Protein AF-A0A3D4B0T0-F1 (afdb_monomer_lite)

Secondary structure (DSSP, 8-state):
-------------------TTSTT--SSPPEEEEETTTSHHHHHHHHHHHHH-TT-EEEEEE-TT---TTTTTTTT-TTEEEEE--TT-HHHHHHHHHHH--SEEEE--S---HHHHHH-HHHHHIIIIIHHHHHHHHHHHH-TTPEEEE---GGGG---

Foldseek 3Di:
DDDDDDDPPDPDDPPDPDPVVVPPDPPDAAEEEQEPCQDPVNVVVQVCCVPPPVRYAYEYEDAPPRDNVSCPVPPPPPSYHYAYDALLDLVSLLVSCQVRVHQEYEYPDADPDPVVCVVCVVVRCCRVPVSVVSNVVSCCVRRVNYHYDYDDDPCVVPDD

Sequence (160 aa):
MPGSWSMSFSKRNRAACKTSSREQRNNAMPYVLVTGGTGMVGSTMVDYILTEHTDYDVVAMRRVDSNLKNITHVLDHPRVHWEMGDLLDLESLKRILTTYKPVRCFHTAGMSHVPTAWRFPQDCMQVNVIGQINLFEAIREICPECCIQTCGSSEEYGLV

Structure (mmCIF, N/CA/C/O backbone):
data_AF-A0A3D4B0T0-F1
#
_entry.id   AF-A0A3D4B0T0-F1
#
loop_
_atom_site.group_PDB
_atom_site.id
_atom_site.type_symbol
_atom_site.label_atom_id
_atom_site.label_alt_id
_atom_site.label_comp_id
_atom_site.label_asym_id
_atom_site.label_entity_id
_atom_site.label_seq_id
_atom_site.pdbx_PDB_ins_code
_atom_site.Cartn_x
_atom_site.Cartn_y
_atom_site.Cartn_z
_atom_site.occupancy
_atom_site.B_iso_or_equiv
_atom_site.auth_seq_id
_atom_site.auth_comp_id
_atom_site.auth_asym_id
_atom_site.auth_atom_id
_atom_site.pdbx_PDB_model_num
ATOM 1 N N . MET A 1 1 ? -32.025 30.606 -42.470 1.00 42.28 1 MET A N 1
ATOM 2 C CA . MET A 1 1 ? -32.663 30.497 -41.140 1.00 42.28 1 MET A CA 1
ATOM 3 C C . MET A 1 1 ? -32.039 29.308 -40.423 1.00 42.28 1 MET A C 1
ATOM 5 O O . MET A 1 1 ? -32.110 28.224 -40.989 1.00 42.28 1 MET A O 1
ATOM 9 N N . PRO A 1 2 ? -31.345 29.480 -39.284 1.00 38.34 2 PRO A N 1
ATOM 10 C CA . PRO A 1 2 ? -30.681 28.372 -38.605 1.00 38.34 2 PRO A CA 1
ATOM 11 C C . PRO A 1 2 ? -31.698 27.582 -37.775 1.00 38.34 2 PRO A C 1
ATOM 13 O O . PRO A 1 2 ? -32.451 28.164 -36.997 1.00 38.34 2 PRO A O 1
ATOM 16 N N . GLY A 1 3 ? -31.726 26.264 -37.969 1.00 36.69 3 GLY A N 1
ATOM 17 C CA . GLY A 1 3 ? -32.579 25.340 -37.227 1.00 36.69 3 GLY A CA 1
ATOM 18 C C . GLY A 1 3 ? -32.089 25.133 -35.793 1.00 36.69 3 GLY A C 1
ATOM 19 O O . GLY A 1 3 ? -30.909 24.870 -35.558 1.00 36.69 3 GLY A O 1
ATOM 20 N N . SER A 1 4 ? -33.007 25.250 -34.836 1.00 37.09 4 SER A N 1
ATOM 21 C CA . SER A 1 4 ? -32.779 24.974 -33.422 1.00 37.09 4 SER A CA 1
ATOM 22 C C . SER A 1 4 ? -32.872 23.470 -33.142 1.00 37.09 4 SER A C 1
ATOM 24 O O . SER A 1 4 ? -33.945 22.874 -33.138 1.00 37.09 4 SER A O 1
ATOM 26 N N . TRP A 1 5 ? -31.731 22.843 -32.866 1.00 34.16 5 TRP A N 1
ATOM 27 C CA . TRP A 1 5 ? -31.686 21.516 -32.254 1.00 34.16 5 TRP A CA 1
ATOM 28 C C . TRP A 1 5 ? -31.830 21.682 -30.739 1.00 34.16 5 TRP A C 1
ATOM 30 O O . TRP A 1 5 ? -30.899 22.122 -30.068 1.00 34.16 5 TRP A O 1
ATOM 40 N N . SER A 1 6 ? -33.000 21.358 -30.188 1.00 39.19 6 SER A N 1
ATOM 41 C CA . SER A 1 6 ? -33.175 21.258 -28.736 1.00 39.19 6 SER A CA 1
ATOM 42 C C . SER A 1 6 ? -32.809 19.842 -28.283 1.00 39.19 6 SER A C 1
ATOM 44 O O . SER A 1 6 ? -33.570 18.895 -28.453 1.00 39.19 6 SER A O 1
ATOM 46 N N . MET A 1 7 ? -31.608 19.670 -27.726 1.00 37.12 7 MET A N 1
ATOM 47 C CA . MET A 1 7 ? -31.275 18.457 -26.976 1.00 37.12 7 MET A CA 1
ATOM 48 C C . MET A 1 7 ? -31.878 18.577 -25.578 1.00 37.12 7 MET A C 1
ATOM 50 O O . MET A 1 7 ? -31.354 19.284 -24.717 1.00 37.12 7 MET A O 1
ATOM 54 N N . SER A 1 8 ? -32.977 17.867 -25.330 1.00 36.84 8 SER A N 1
ATOM 55 C CA . SER A 1 8 ? -33.433 17.618 -23.967 1.00 36.84 8 SER A CA 1
ATOM 56 C C . SER A 1 8 ? -32.452 16.657 -23.291 1.00 36.84 8 SER A C 1
ATOM 58 O O . SER A 1 8 ? -32.514 15.443 -23.491 1.00 36.84 8 SER A O 1
ATOM 60 N N . PHE A 1 9 ? -31.541 17.180 -22.473 1.00 35.19 9 PHE A N 1
ATOM 61 C CA . PHE A 1 9 ? -30.830 16.349 -21.509 1.00 35.19 9 PHE A CA 1
ATOM 62 C C . PHE A 1 9 ? -31.843 15.835 -20.483 1.00 35.19 9 PHE A C 1
ATOM 64 O O . PHE A 1 9 ? -32.299 16.578 -19.611 1.00 35.19 9 PHE A O 1
ATOM 71 N N . SER A 1 10 ? -32.206 14.554 -20.581 1.00 40.47 10 SER A N 1
ATOM 72 C CA . SER A 1 10 ? -32.920 13.873 -19.505 1.00 40.47 10 SER A CA 1
ATOM 73 C C . SER A 1 10 ? -32.065 13.984 -18.245 1.00 40.47 10 SER A C 1
ATOM 75 O O . SER A 1 10 ? -30.951 13.449 -18.195 1.00 40.47 10 SER A O 1
ATOM 77 N N . LYS A 1 11 ? -32.568 14.690 -17.230 1.00 39.53 11 LYS A N 1
ATOM 78 C CA . LYS A 1 11 ? -31.960 14.726 -15.902 1.00 39.53 11 LYS A CA 1
ATOM 79 C C . LYS A 1 11 ? -31.907 13.285 -15.399 1.00 39.53 11 LYS A C 1
ATOM 81 O O . LYS A 1 11 ? -32.923 12.747 -14.969 1.00 39.53 11 LYS A O 1
ATOM 86 N N . ARG A 1 12 ? -30.739 12.636 -15.489 1.00 43.22 12 ARG A N 1
ATOM 87 C CA . ARG A 1 12 ? -30.528 11.365 -14.796 1.00 43.22 12 ARG A CA 1
ATOM 88 C C . ARG A 1 12 ? -30.758 11.637 -13.320 1.00 43.22 12 ARG A C 1
ATOM 90 O O . ARG A 1 12 ? -30.148 12.528 -12.730 1.00 43.22 12 ARG A O 1
ATOM 97 N N . ASN A 1 13 ? -31.707 10.890 -12.787 1.00 36.34 13 ASN A N 1
ATOM 98 C CA . ASN A 1 13 ? -32.159 10.917 -11.416 1.00 36.34 13 ASN A CA 1
ATOM 99 C C . ASN A 1 13 ? -30.940 10.769 -10.485 1.00 36.34 13 ASN A C 1
ATOM 101 O O . ASN A 1 13 ? -30.412 9.671 -10.331 1.00 36.34 13 ASN A O 1
ATOM 105 N N . ARG A 1 14 ? -30.480 11.857 -9.848 1.00 42.88 14 ARG A N 1
ATOM 106 C CA . ARG A 1 14 ? -29.624 11.785 -8.647 1.00 42.88 14 ARG A CA 1
ATOM 107 C C . ARG A 1 14 ? -30.507 11.408 -7.457 1.00 42.88 14 ARG A C 1
ATOM 109 O O . ARG A 1 14 ? -30.639 12.159 -6.496 1.00 42.88 14 ARG A O 1
ATOM 116 N N . ALA A 1 15 ? -31.183 10.272 -7.566 1.00 36.66 15 ALA A N 1
ATOM 117 C CA . ALA A 1 15 ? -32.017 9.744 -6.508 1.00 36.66 15 ALA A CA 1
ATOM 118 C C . ALA A 1 15 ? -31.149 8.852 -5.617 1.00 36.66 15 ALA A C 1
ATOM 120 O O . ALA A 1 15 ? -30.843 7.717 -5.962 1.00 36.66 15 ALA A O 1
ATOM 121 N N . ALA A 1 16 ? -30.768 9.425 -4.476 1.00 38.56 16 ALA A N 1
ATOM 122 C CA . ALA A 1 16 ? -30.479 8.737 -3.226 1.00 38.56 16 ALA A CA 1
ATOM 123 C C . ALA A 1 16 ? -29.431 7.608 -3.282 1.00 38.56 16 ALA A C 1
ATOM 125 O O . ALA A 1 16 ? -29.766 6.424 -3.285 1.00 38.56 16 ALA A O 1
ATOM 126 N N . CYS A 1 17 ? -28.156 7.981 -3.122 1.00 35.91 17 CYS A N 1
ATOM 127 C CA . CYS A 1 17 ? -27.273 7.164 -2.289 1.00 35.91 17 CYS A CA 1
ATOM 128 C C . CYS A 1 17 ? -27.881 7.203 -0.880 1.00 35.91 17 CYS A C 1
ATOM 130 O O . CYS A 1 17 ? -27.721 8.182 -0.148 1.00 35.91 17 CYS A O 1
ATOM 132 N N . LYS A 1 18 ? -28.743 6.225 -0.586 1.00 35.19 18 LYS A N 1
ATOM 133 C CA . LYS A 1 18 ? -29.477 6.146 0.672 1.00 35.19 18 LYS A CA 1
ATOM 134 C C . LYS A 1 18 ? -28.454 6.058 1.796 1.00 35.19 18 LYS A C 1
ATOM 136 O O . LYS A 1 18 ? -27.718 5.087 1.913 1.00 35.19 18 LYS A O 1
ATOM 141 N N . THR A 1 19 ? -28.468 7.067 2.651 1.00 38.41 19 THR A N 1
ATOM 142 C CA . THR A 1 19 ? -27.753 7.183 3.925 1.00 38.41 19 THR A CA 1
ATOM 143 C C . THR A 1 19 ? -28.153 6.119 4.962 1.00 38.41 19 THR A C 1
ATOM 145 O O . THR A 1 19 ? -27.781 6.228 6.125 1.00 38.41 19 THR A O 1
ATOM 148 N N . SER A 1 20 ? -28.867 5.061 4.564 1.00 37.62 20 SER A N 1
ATOM 149 C CA . SER A 1 20 ? -29.451 4.046 5.445 1.00 37.62 20 SER A CA 1
ATOM 150 C C . SER A 1 20 ? -28.461 2.994 5.960 1.00 37.62 20 SER A C 1
ATOM 152 O O . SER A 1 20 ? -28.864 2.109 6.701 1.00 37.62 20 SER A O 1
ATOM 154 N N . SER A 1 21 ? -27.179 3.060 5.587 1.00 42.97 21 SER A N 1
ATOM 155 C CA . SER A 1 21 ? -26.124 2.181 6.122 1.00 42.97 21 SER A CA 1
ATOM 156 C C . SER A 1 21 ? -25.286 2.831 7.230 1.00 42.97 21 SER A C 1
ATOM 158 O O . SER A 1 21 ? -24.407 2.184 7.800 1.00 42.97 21 SER A O 1
ATOM 160 N N . ARG A 1 22 ? -25.535 4.111 7.548 1.00 46.16 22 ARG A N 1
ATOM 161 C CA . ARG A 1 22 ? -24.722 4.876 8.508 1.00 46.16 22 ARG A CA 1
ATOM 162 C C . ARG A 1 22 ? -25.111 4.641 9.973 1.00 46.16 22 ARG A C 1
ATOM 164 O O . ARG A 1 22 ? -24.278 4.849 10.843 1.00 46.16 22 ARG A O 1
ATOM 171 N N . GLU A 1 23 ? -26.328 4.169 10.244 1.00 42.91 23 GLU A N 1
ATOM 172 C CA . GLU A 1 23 ? -26.902 4.087 11.602 1.00 42.91 23 GLU A CA 1
ATOM 173 C C . GLU A 1 23 ? -26.647 2.765 12.349 1.00 42.91 23 GLU A C 1
ATOM 175 O O . GLU A 1 23 ? -27.052 2.628 13.497 1.00 42.91 23 GLU A O 1
ATOM 180 N N . GLN A 1 24 ? -25.952 1.793 11.747 1.00 45.84 24 GLN A N 1
ATOM 181 C CA . GLN A 1 24 ? -25.686 0.484 12.376 1.00 45.84 24 GLN A CA 1
ATOM 182 C C . GLN A 1 24 ? -24.220 0.047 12.289 1.00 45.84 24 GLN A C 1
ATOM 184 O O . GLN A 1 24 ? -23.907 -1.144 12.311 1.00 45.84 24 GLN A O 1
ATOM 189 N N . ARG A 1 25 ? -23.285 0.994 12.183 1.00 53.53 25 ARG A N 1
ATOM 190 C CA . ARG A 1 25 ? -21.871 0.662 12.369 1.00 53.53 25 ARG A CA 1
ATOM 191 C C . ARG A 1 25 ? -21.593 0.609 13.866 1.00 53.53 25 ARG A C 1
ATOM 193 O O . ARG A 1 25 ? -21.773 1.600 14.564 1.00 53.53 25 ARG A O 1
ATOM 200 N N . ASN A 1 26 ? -21.190 -0.574 14.337 1.00 52.59 26 ASN A N 1
ATOM 201 C CA . ASN A 1 26 ? -20.577 -0.778 15.647 1.00 52.59 26 ASN A CA 1
ATOM 202 C C . ASN A 1 26 ? -19.594 0.359 15.961 1.00 52.59 26 ASN A C 1
ATOM 204 O O . ASN A 1 26 ? -18.983 0.906 15.049 1.00 52.59 26 ASN A O 1
ATOM 208 N N . ASN A 1 27 ? -19.423 0.644 17.251 1.00 55.97 27 ASN A N 1
ATOM 209 C CA . ASN A 1 27 ? -18.640 1.722 17.876 1.00 55.97 27 ASN A CA 1
ATOM 210 C C . ASN A 1 27 ? -17.131 1.799 17.499 1.00 55.97 27 ASN A C 1
ATOM 212 O O . ASN A 1 27 ? -16.354 2.415 18.222 1.00 55.97 27 ASN A O 1
ATOM 216 N N . ALA A 1 28 ? -16.695 1.134 16.426 1.00 69.25 28 ALA A N 1
ATOM 217 C CA . ALA A 1 28 ? -15.334 1.113 15.913 1.00 69.25 28 ALA A CA 1
ATOM 218 C C . ALA A 1 28 ? -15.181 2.066 14.718 1.00 69.25 28 ALA A C 1
ATOM 220 O O . ALA A 1 28 ? -16.031 2.121 13.822 1.00 69.25 28 ALA A O 1
ATOM 221 N N . MET A 1 29 ? -14.067 2.792 14.706 1.00 82.06 29 MET A N 1
ATOM 222 C CA . MET A 1 29 ? -13.727 3.745 13.654 1.00 82.06 29 MET A CA 1
ATOM 223 C C . MET A 1 29 ? -13.575 3.026 12.299 1.00 82.06 29 MET A C 1
ATOM 225 O O . MET A 1 29 ? -12.975 1.952 12.237 1.00 82.06 29 MET A O 1
ATOM 229 N N . PRO A 1 30 ? -14.141 3.551 11.196 1.00 94.94 30 PRO A N 1
ATOM 230 C CA . PRO A 1 30 ? -13.938 2.989 9.862 1.00 94.94 30 PRO A CA 1
ATOM 231 C C . PRO A 1 30 ? -12.468 3.040 9.433 1.00 94.94 30 PRO A C 1
ATOM 233 O O . PRO A 1 30 ? -11.786 4.035 9.648 1.00 94.94 30 PRO A O 1
ATOM 236 N N . TYR A 1 31 ? -12.021 2.011 8.714 1.00 98.19 31 TYR A N 1
ATOM 237 C CA . TYR A 1 31 ? -10.671 1.966 8.157 1.00 98.19 31 TYR A CA 1
ATOM 238 C C . TYR A 1 31 ? -10.591 2.508 6.726 1.00 98.19 31 TYR A C 1
ATOM 240 O O . TYR A 1 31 ? -11.475 2.262 5.892 1.00 98.19 31 TYR A O 1
ATOM 248 N N . VAL A 1 32 ? -9.480 3.178 6.428 1.00 98.44 32 VAL A N 1
ATOM 249 C CA . VAL A 1 32 ? -9.038 3.545 5.079 1.00 98.44 32 VAL A CA 1
ATOM 250 C C . VAL A 1 32 ? -7.743 2.808 4.767 1.00 98.44 32 VAL A C 1
ATOM 252 O O . VAL A 1 32 ? -6.772 2.907 5.512 1.00 98.44 32 VAL A O 1
ATOM 255 N N . LEU A 1 33 ? -7.717 2.084 3.650 1.00 98.75 33 LEU A N 1
ATOM 256 C CA . LEU A 1 33 ? -6.519 1.412 3.159 1.00 98.75 33 LEU A CA 1
ATOM 257 C C . LEU A 1 33 ? -5.707 2.359 2.274 1.00 98.75 33 LEU A C 1
ATOM 259 O O . LEU A 1 33 ? -6.223 2.871 1.284 1.00 98.75 33 LEU A O 1
ATOM 263 N N . VAL A 1 34 ? -4.424 2.531 2.576 1.00 98.62 34 VAL A N 1
ATOM 264 C CA . VAL A 1 34 ? -3.453 3.209 1.712 1.00 98.62 34 VAL A CA 1
ATOM 265 C C . VAL A 1 34 ? -2.425 2.179 1.261 1.00 98.62 34 VAL A C 1
ATOM 267 O O . VAL A 1 34 ? -1.603 1.712 2.051 1.00 98.62 34 VAL A O 1
ATOM 270 N N . THR A 1 35 ? -2.457 1.801 -0.017 1.00 98.25 35 THR A N 1
ATOM 271 C CA . THR A 1 35 ? -1.388 0.954 -0.575 1.00 98.25 35 THR A CA 1
ATOM 272 C C . THR A 1 35 ? -0.174 1.806 -0.917 1.00 98.25 35 THR A C 1
ATOM 274 O O . THR A 1 35 ? -0.337 2.932 -1.386 1.00 98.25 35 THR A O 1
ATOM 277 N N . GLY A 1 36 ? 1.035 1.279 -0.702 1.00 96.44 36 GLY A N 1
ATOM 278 C CA . GLY A 1 36 ? 2.272 2.023 -0.956 1.00 96.44 36 GLY A CA 1
ATOM 279 C C . GLY A 1 36 ? 2.529 3.110 0.090 1.00 96.44 36 GLY A C 1
ATOM 280 O O . GLY A 1 36 ? 3.098 4.148 -0.239 1.00 96.44 36 GLY A O 1
ATOM 281 N N . GLY A 1 37 ? 2.119 2.882 1.343 1.00 97.12 37 GLY A N 1
ATOM 282 C CA . GLY A 1 37 ? 2.079 3.897 2.405 1.00 97.12 37 GLY A CA 1
ATOM 283 C C . GLY A 1 37 ? 3.431 4.507 2.794 1.00 97.12 37 GLY A C 1
ATOM 284 O O . GLY A 1 37 ? 3.468 5.556 3.419 1.00 97.12 37 GLY A O 1
ATOM 285 N N . THR A 1 38 ? 4.550 3.889 2.411 1.00 97.06 38 THR A N 1
ATOM 286 C CA . THR A 1 38 ? 5.910 4.426 2.612 1.00 97.06 38 THR A CA 1
ATOM 287 C C . THR A 1 38 ? 6.400 5.298 1.450 1.00 97.06 38 THR A C 1
ATOM 289 O O . THR A 1 38 ? 7.406 6.002 1.573 1.00 97.06 38 THR A O 1
ATOM 292 N N . GLY A 1 39 ? 5.748 5.216 0.286 1.00 95.44 39 GLY A N 1
ATOM 293 C CA . GLY A 1 39 ? 6.071 6.027 -0.887 1.00 95.44 39 GLY A CA 1
ATOM 294 C C . GLY A 1 39 ? 5.691 7.492 -0.679 1.00 95.44 39 GLY A C 1
ATOM 295 O O . GLY A 1 39 ? 4.943 7.803 0.234 1.00 95.44 39 GLY A O 1
ATOM 296 N N . MET A 1 40 ? 6.180 8.389 -1.539 1.00 94.94 40 MET A N 1
ATOM 297 C CA . MET A 1 40 ? 5.941 9.836 -1.410 1.00 94.94 40 MET A CA 1
ATOM 298 C C . MET A 1 40 ? 4.444 10.182 -1.337 1.00 94.94 40 MET A C 1
ATOM 300 O O . MET A 1 40 ? 4.011 10.843 -0.405 1.00 94.94 40 MET A O 1
ATOM 304 N N . VAL A 1 41 ? 3.646 9.704 -2.298 1.00 96.19 41 VAL A N 1
ATOM 305 C CA . VAL A 1 41 ? 2.199 9.981 -2.340 1.00 96.19 41 VAL A CA 1
ATOM 306 C C . VAL A 1 41 ? 1.468 9.257 -1.209 1.00 96.19 41 VAL A C 1
ATOM 308 O O . VAL A 1 41 ? 0.611 9.844 -0.556 1.00 96.19 41 VAL A O 1
ATOM 311 N N . GLY A 1 42 ? 1.826 7.996 -0.954 1.00 97.50 42 GLY A N 1
ATOM 312 C CA . GLY A 1 42 ? 1.211 7.188 0.095 1.00 97.50 42 GLY A CA 1
ATOM 313 C C . GLY A 1 42 ? 1.403 7.783 1.488 1.00 97.50 42 GLY A C 1
ATOM 314 O O . GLY A 1 42 ? 0.424 7.932 2.210 1.00 97.50 42 GLY A O 1
ATOM 315 N N . SER A 1 43 ? 2.621 8.191 1.851 1.00 97.69 43 SER A N 1
ATOM 316 C CA . SER A 1 43 ? 2.900 8.783 3.165 1.00 97.69 43 SER A CA 1
ATOM 317 C C . SER A 1 43 ? 2.197 10.126 3.344 1.00 97.69 43 SER A C 1
ATOM 319 O O . SER A 1 43 ? 1.600 10.367 4.386 1.00 97.69 43 SER A O 1
ATOM 321 N N . THR A 1 44 ? 2.176 10.968 2.306 1.00 97.81 44 THR A N 1
ATOM 322 C CA . THR A 1 44 ? 1.426 12.231 2.347 1.00 97.81 44 THR A CA 1
ATOM 323 C C . THR A 1 44 ? -0.078 11.996 2.483 1.00 97.81 44 THR A C 1
ATOM 325 O O . THR A 1 44 ? -0.749 12.746 3.185 1.00 97.81 44 THR A O 1
ATOM 328 N N . MET A 1 45 ? -0.623 10.947 1.858 1.00 98.00 45 MET A N 1
ATOM 329 C CA . MET A 1 45 ? -2.025 10.568 2.046 1.0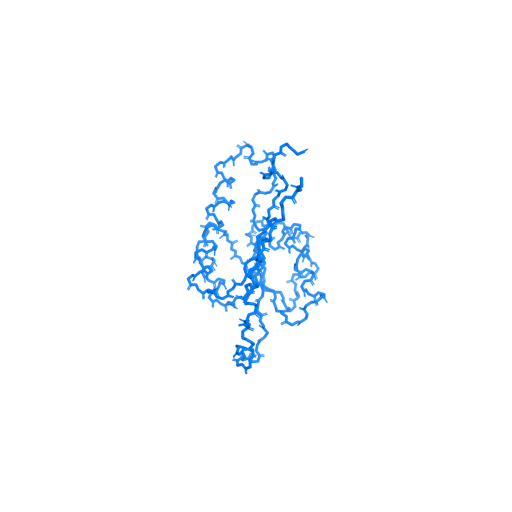0 98.00 45 MET A CA 1
ATOM 330 C C . MET A 1 45 ? -2.299 10.105 3.484 1.00 98.00 45 MET A C 1
ATOM 332 O O . MET A 1 45 ? -3.331 10.465 4.044 1.00 98.00 45 MET A O 1
ATOM 336 N N . VAL A 1 46 ? -1.382 9.344 4.096 1.00 98.25 46 VAL A N 1
ATOM 337 C CA . VAL A 1 46 ? -1.479 8.976 5.519 1.00 98.25 46 VAL A CA 1
ATOM 338 C C . VAL A 1 46 ? -1.539 10.240 6.379 1.00 98.25 46 VAL A C 1
ATOM 340 O O . VAL A 1 46 ? -2.482 10.386 7.153 1.00 98.25 46 VAL A O 1
ATOM 343 N N . ASP A 1 47 ? -0.603 11.174 6.194 1.00 97.94 47 ASP A N 1
ATOM 344 C CA . ASP A 1 47 ? -0.570 12.439 6.940 1.00 97.94 47 ASP A CA 1
ATOM 345 C C . ASP A 1 47 ? -1.872 13.230 6.773 1.00 97.94 47 ASP A C 1
ATOM 347 O O . ASP A 1 47 ? -2.487 13.627 7.760 1.00 97.94 47 ASP A O 1
ATOM 351 N N . TYR A 1 48 ? -2.336 13.386 5.533 1.00 97.88 48 TYR A N 1
ATOM 352 C CA . TYR A 1 48 ? -3.572 14.097 5.215 1.00 97.88 48 TYR A CA 1
ATOM 353 C C . TYR A 1 48 ? -4.797 13.497 5.918 1.00 97.88 48 TYR A C 1
ATOM 355 O O . TYR A 1 48 ? -5.622 14.227 6.465 1.00 97.88 48 TYR A O 1
ATOM 363 N N . ILE A 1 49 ? -4.924 12.166 5.942 1.00 97.50 49 ILE A N 1
ATOM 364 C CA . ILE A 1 49 ? -6.037 11.507 6.640 1.00 97.50 49 ILE A CA 1
ATOM 365 C C . ILE A 1 49 ? -5.929 11.737 8.150 1.00 97.50 49 ILE A C 1
ATOM 367 O O . ILE A 1 49 ? -6.934 11.995 8.811 1.00 97.50 49 ILE A O 1
ATOM 371 N N . LEU A 1 50 ? -4.724 11.670 8.715 1.00 97.00 50 LEU A N 1
ATOM 372 C CA . LEU A 1 50 ? -4.536 11.887 10.146 1.00 97.00 50 LEU A CA 1
ATOM 373 C C . LEU A 1 50 ? -4.901 13.314 10.572 1.00 97.00 50 LEU A C 1
ATOM 375 O O . LEU A 1 50 ? -5.505 13.461 11.641 1.00 97.00 50 LEU A O 1
ATOM 379 N N . THR A 1 51 ? -4.578 14.323 9.751 1.00 96.62 51 THR A N 1
ATOM 380 C CA . THR A 1 51 ? -4.831 15.741 10.060 1.00 96.62 51 THR A CA 1
ATOM 381 C C . THR A 1 51 ? -6.259 16.179 9.751 1.00 96.62 51 THR A C 1
ATOM 383 O O . THR A 1 51 ? -6.895 16.794 10.604 1.00 96.62 51 THR A O 1
ATOM 386 N N . GLU A 1 52 ? -6.789 15.841 8.573 1.00 97.06 52 GLU A N 1
ATOM 387 C CA . GLU A 1 52 ? -8.072 16.377 8.089 1.00 97.06 52 GLU A CA 1
ATOM 388 C C . GLU A 1 52 ? -9.270 15.456 8.369 1.00 97.06 52 GLU A C 1
ATOM 390 O O . GLU A 1 52 ? -10.421 15.892 8.316 1.00 97.06 52 GLU A O 1
ATOM 395 N N . HIS A 1 53 ? -9.024 14.177 8.671 1.00 93.94 53 HIS A N 1
ATOM 396 C CA . HIS A 1 53 ? -10.061 13.149 8.777 1.00 93.94 53 HIS A CA 1
ATOM 397 C C . HIS A 1 53 ? -9.903 12.314 10.048 1.00 93.94 53 HIS A C 1
ATOM 399 O O . HIS A 1 53 ? -9.461 11.165 10.039 1.00 93.94 53 HIS A O 1
ATOM 405 N N . THR A 1 54 ? -10.292 12.894 11.183 1.00 90.19 54 THR A N 1
ATOM 406 C CA . THR A 1 54 ? -10.219 12.235 12.498 1.00 90.19 54 THR A CA 1
ATOM 407 C C . THR A 1 54 ? -11.231 11.105 12.685 1.00 90.19 54 THR A C 1
ATOM 409 O O . THR A 1 54 ? -11.135 10.366 13.661 1.00 90.19 54 THR A O 1
ATOM 412 N N . ASP A 1 55 ? -12.164 10.941 11.744 1.00 94.25 55 ASP A N 1
ATOM 413 C CA . ASP A 1 55 ? -13.208 9.921 11.730 1.00 94.25 55 ASP A CA 1
ATOM 414 C C . ASP A 1 55 ? -12.774 8.573 11.126 1.00 94.25 55 ASP A C 1
ATOM 416 O O . ASP A 1 55 ? -13.594 7.658 11.075 1.00 94.25 55 ASP A O 1
ATOM 420 N N . TYR A 1 56 ? -11.504 8.413 10.731 1.00 96.06 56 TYR A N 1
ATOM 421 C CA . TYR A 1 56 ? -10.972 7.160 10.178 1.00 96.06 56 TYR A CA 1
ATOM 422 C C . TYR A 1 56 ? -9.679 6.699 10.845 1.00 96.06 56 TYR A C 1
ATOM 424 O O . TYR A 1 56 ? -8.829 7.513 11.200 1.00 96.06 56 TYR A O 1
ATOM 432 N N . ASP A 1 57 ? -9.474 5.389 10.892 1.00 97.94 57 ASP A N 1
ATOM 433 C CA . ASP A 1 57 ? -8.154 4.805 11.126 1.00 97.94 57 ASP A CA 1
ATOM 434 C C . ASP A 1 57 ? -7.505 4.418 9.794 1.00 97.94 57 ASP A C 1
ATOM 436 O O . ASP A 1 57 ? -8.178 4.077 8.814 1.00 97.94 57 ASP A O 1
ATOM 440 N N . VAL A 1 58 ? -6.177 4.488 9.737 1.00 98.44 58 VAL A N 1
ATOM 441 C CA . VAL A 1 58 ? -5.410 4.259 8.511 1.00 98.44 58 VAL A CA 1
ATOM 442 C C . VAL A 1 58 ? -4.754 2.893 8.567 1.00 98.44 58 VAL A C 1
ATOM 444 O O . VAL A 1 58 ? -4.007 2.595 9.490 1.00 98.44 58 VAL A O 1
ATOM 447 N N . VAL A 1 59 ? -4.976 2.081 7.541 1.00 98.62 59 VAL A N 1
ATOM 448 C CA . VAL A 1 59 ? -4.226 0.848 7.301 1.00 98.62 59 VAL A CA 1
ATOM 449 C C . VAL A 1 59 ? -3.268 1.124 6.158 1.00 98.62 59 VAL A C 1
ATOM 451 O O . VAL A 1 59 ? -3.691 1.291 5.014 1.00 98.62 59 VAL A O 1
ATOM 454 N N . ALA A 1 60 ? -1.980 1.222 6.457 1.00 98.38 60 ALA A N 1
ATOM 455 C CA . ALA A 1 60 ? -0.957 1.571 5.484 1.00 98.38 60 ALA A CA 1
ATOM 456 C C . ALA A 1 60 ? -0.142 0.328 5.112 1.00 98.38 60 ALA A C 1
ATOM 458 O O . ALA A 1 60 ? 0.581 -0.236 5.934 1.00 98.38 60 ALA A O 1
ATOM 459 N N . MET A 1 61 ? -0.255 -0.101 3.854 1.00 98.19 61 MET A N 1
ATOM 460 C CA . MET A 1 61 ? 0.447 -1.280 3.348 1.00 98.19 61 MET A CA 1
ATOM 461 C C . MET A 1 61 ? 1.860 -0.918 2.880 1.00 98.19 61 MET A C 1
ATOM 463 O O . MET A 1 61 ? 2.038 0.024 2.096 1.00 98.19 61 MET A O 1
ATOM 467 N N . ARG A 1 62 ? 2.853 -1.702 3.310 1.00 95.69 62 ARG A N 1
ATOM 468 C CA . ARG A 1 62 ? 4.267 -1.568 2.929 1.00 95.69 62 ARG A CA 1
ATOM 469 C C . ARG A 1 62 ? 4.922 -2.927 2.667 1.00 95.69 62 ARG A C 1
ATOM 471 O O . ARG A 1 62 ? 4.519 -3.937 3.234 1.00 95.69 62 ARG A O 1
ATOM 478 N N . ARG A 1 63 ? 5.992 -2.939 1.868 1.00 94.00 63 ARG A N 1
ATOM 479 C CA . ARG A 1 63 ? 6.860 -4.120 1.674 1.00 94.00 63 ARG A CA 1
ATOM 480 C C . ARG A 1 63 ? 7.970 -4.178 2.723 1.00 94.00 63 ARG A C 1
ATOM 482 O O . ARG A 1 63 ? 8.310 -3.141 3.298 1.00 94.00 63 ARG A O 1
ATOM 489 N N . VAL A 1 64 ? 8.539 -5.364 2.958 1.00 88.12 64 VAL A N 1
ATOM 490 C CA . VAL A 1 64 ? 9.562 -5.635 4.003 1.00 88.12 64 VAL A CA 1
ATOM 491 C C . VAL A 1 64 ? 10.766 -4.706 3.893 1.00 88.12 64 VAL A C 1
ATOM 493 O O . VAL A 1 64 ? 11.249 -4.190 4.896 1.00 88.12 64 VAL A O 1
ATOM 496 N N . ASP A 1 65 ? 11.193 -4.438 2.672 1.00 87.38 65 ASP A N 1
ATOM 497 C CA . ASP A 1 65 ? 12.365 -3.649 2.304 1.00 87.38 65 ASP A CA 1
ATOM 498 C C . ASP A 1 65 ? 12.042 -2.173 2.004 1.00 87.38 65 ASP A C 1
ATOM 500 O O . ASP A 1 65 ? 12.856 -1.444 1.433 1.00 87.38 65 ASP A O 1
ATOM 504 N N . SER A 1 66 ? 10.848 -1.701 2.376 1.00 89.56 66 SER A N 1
ATOM 505 C CA . SER A 1 66 ? 10.435 -0.326 2.088 1.00 89.56 66 SER A CA 1
ATOM 506 C C . SER A 1 66 ? 11.227 0.698 2.900 1.00 89.56 66 SER A C 1
ATOM 508 O O . SER A 1 66 ? 11.415 0.555 4.107 1.00 89.56 66 SER A O 1
ATOM 510 N N . ASN A 1 67 ? 11.619 1.796 2.252 1.00 92.75 67 ASN A N 1
ATOM 511 C CA . ASN A 1 67 ? 12.268 2.921 2.919 1.00 92.75 67 ASN A CA 1
ATOM 512 C C . ASN A 1 67 ? 11.276 3.668 3.830 1.00 92.75 67 ASN A C 1
ATOM 514 O O . ASN A 1 67 ? 10.246 4.144 3.360 1.00 92.75 67 ASN A O 1
ATOM 518 N N . LEU A 1 68 ? 11.611 3.813 5.115 1.00 95.62 68 LEU A N 1
ATOM 519 C CA . LEU A 1 68 ? 10.734 4.418 6.125 1.00 95.62 68 LEU A CA 1
ATOM 520 C C . LEU A 1 68 ? 10.934 5.928 6.301 1.00 95.62 68 LEU A C 1
ATOM 522 O O . LEU A 1 68 ? 10.228 6.536 7.099 1.00 95.62 68 LEU A O 1
ATOM 526 N N . LYS A 1 69 ? 11.861 6.553 5.561 1.00 96.44 69 LYS A N 1
ATOM 527 C CA . LYS A 1 69 ? 12.228 7.971 5.737 1.00 96.44 69 LYS A CA 1
ATOM 528 C C . LYS A 1 69 ? 11.039 8.939 5.705 1.00 96.44 69 LYS A C 1
ATOM 530 O O . LYS A 1 69 ? 11.096 9.977 6.344 1.00 96.44 69 LYS A O 1
ATOM 535 N N . ASN A 1 70 ? 9.989 8.610 4.949 1.00 96.06 70 ASN A N 1
ATOM 536 C CA . ASN A 1 70 ? 8.826 9.477 4.772 1.00 96.06 70 ASN A CA 1
ATOM 537 C C . ASN A 1 70 ? 7.781 9.318 5.888 1.00 96.06 70 ASN A C 1
ATOM 539 O O . ASN A 1 70 ? 6.793 10.036 5.872 1.00 96.06 70 ASN A O 1
ATOM 543 N N . ILE A 1 71 ? 7.942 8.343 6.788 1.00 96.62 71 ILE A N 1
ATOM 544 C CA . ILE A 1 71 ? 6.900 7.947 7.749 1.00 96.62 71 ILE A CA 1
ATOM 545 C C . ILE A 1 71 ? 7.415 7.859 9.186 1.00 96.62 71 ILE A C 1
ATOM 547 O O . ILE A 1 71 ? 6.675 7.447 10.074 1.00 96.62 71 ILE A O 1
ATOM 551 N N . THR A 1 72 ? 8.675 8.222 9.443 1.00 97.06 72 THR A N 1
ATOM 552 C CA . THR A 1 72 ? 9.294 8.082 10.771 1.00 97.06 72 THR A CA 1
ATOM 553 C C . THR A 1 72 ? 8.513 8.797 11.872 1.00 97.06 72 THR A C 1
ATOM 555 O O . THR A 1 72 ? 8.518 8.340 13.007 1.00 97.06 72 THR A O 1
ATOM 558 N N . HIS A 1 73 ? 7.822 9.892 11.547 1.00 96.88 73 HIS A N 1
ATOM 559 C CA . HIS A 1 73 ? 7.009 10.678 12.481 1.00 96.88 73 HIS A CA 1
ATOM 560 C C . HIS A 1 73 ? 5.647 10.050 12.815 1.00 96.88 73 HIS A C 1
ATOM 562 O O . HIS A 1 73 ? 5.021 10.467 13.785 1.00 96.88 73 HIS A O 1
ATOM 568 N N . VAL A 1 74 ? 5.190 9.058 12.043 1.00 97.00 74 VAL A N 1
ATOM 569 C CA . VAL A 1 74 ? 3.876 8.398 12.196 1.00 97.00 74 VAL A CA 1
ATOM 570 C C . VAL A 1 74 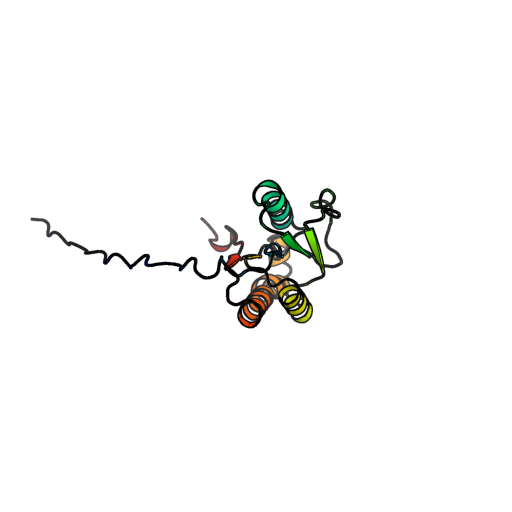? 3.976 6.880 12.389 1.00 97.00 74 VAL A C 1
ATOM 572 O O . VAL A 1 74 ? 2.954 6.194 12.398 1.00 97.00 74 VAL A O 1
ATOM 575 N N . LEU A 1 75 ? 5.185 6.333 12.566 1.00 96.00 75 LEU A N 1
ATOM 576 C CA . LEU A 1 75 ? 5.394 4.894 12.780 1.00 96.00 75 LEU A CA 1
ATOM 577 C C . LEU A 1 75 ? 4.622 4.363 13.994 1.00 96.00 75 LEU A C 1
ATOM 579 O O . LEU A 1 75 ? 3.959 3.336 13.881 1.00 96.00 75 LEU A O 1
ATOM 583 N N . ASP A 1 76 ? 4.658 5.101 15.104 1.00 96.81 76 ASP A N 1
ATOM 584 C CA . ASP A 1 76 ? 4.006 4.732 16.368 1.00 96.81 76 ASP A CA 1
ATOM 585 C C . ASP A 1 76 ? 2.666 5.460 16.580 1.00 96.81 76 ASP A C 1
ATOM 587 O O . ASP A 1 76 ? 2.145 5.530 17.695 1.00 96.81 76 ASP A O 1
ATOM 591 N N . HIS A 1 77 ? 2.102 6.056 15.524 1.00 97.38 77 HIS A N 1
ATOM 592 C CA . HIS A 1 77 ? 0.851 6.794 15.644 1.00 97.38 77 HIS A CA 1
ATOM 593 C C . HIS A 1 77 ? -0.313 5.823 15.930 1.00 97.38 77 HIS A C 1
ATOM 595 O O . HIS A 1 77 ? -0.529 4.890 15.157 1.00 97.38 77 HIS A O 1
ATOM 601 N N . PRO A 1 78 ? -1.138 6.050 16.972 1.00 96.50 78 PRO A N 1
ATOM 602 C CA . PRO A 1 78 ? -2.120 5.064 17.443 1.00 96.50 78 PRO A CA 1
ATOM 603 C C . PRO A 1 78 ? -3.243 4.753 16.444 1.00 96.50 78 PRO A C 1
ATOM 605 O O . PRO A 1 78 ? -3.892 3.721 16.559 1.00 96.50 78 PRO A O 1
ATOM 608 N N . ARG A 1 79 ? -3.473 5.644 15.472 1.00 97.12 79 ARG A N 1
ATOM 609 C CA . ARG A 1 79 ? -4.462 5.477 14.387 1.00 97.12 79 ARG A CA 1
ATOM 610 C C . ARG A 1 79 ? -3.876 4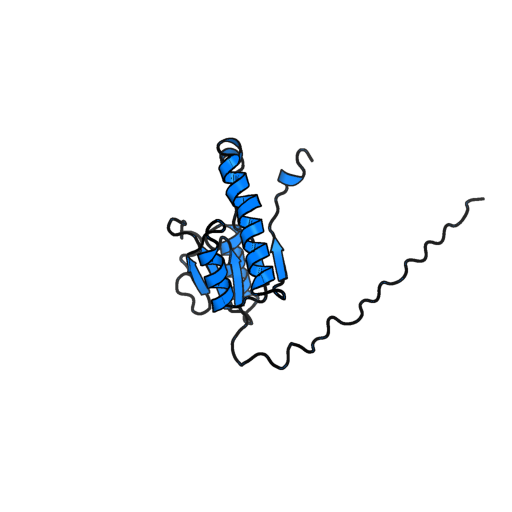.903 13.091 1.00 97.12 79 ARG A C 1
ATOM 612 O O . ARG A 1 79 ? -4.570 4.879 12.076 1.00 97.12 79 ARG A O 1
ATOM 619 N N . VAL A 1 80 ? -2.595 4.527 13.080 1.00 98.25 80 VAL A N 1
ATOM 620 C CA . VAL A 1 80 ? -1.933 3.975 11.891 1.00 98.25 80 VAL A CA 1
ATOM 621 C C . VAL A 1 80 ? -1.569 2.518 12.129 1.00 98.25 80 VAL A C 1
ATOM 623 O O . VAL A 1 80 ? -0.782 2.178 13.006 1.00 98.25 80 VAL A O 1
ATOM 626 N N . HIS A 1 81 ? -2.120 1.658 11.287 1.00 98.19 81 HIS A N 1
ATOM 627 C CA . HIS A 1 81 ? -1.868 0.230 11.263 1.00 98.19 81 HIS A CA 1
ATOM 628 C C . HIS A 1 81 ? -0.951 -0.085 10.083 1.00 98.19 81 HIS A C 1
ATOM 630 O O . HIS A 1 81 ? -1.377 -0.093 8.926 1.00 98.19 81 HIS A O 1
ATOM 636 N N . TRP A 1 82 ? 0.329 -0.311 10.372 1.00 97.88 82 TRP A N 1
ATOM 637 C CA . TRP A 1 82 ? 1.318 -0.672 9.361 1.00 97.88 82 TRP A CA 1
ATOM 638 C C . TRP A 1 82 ? 1.238 -2.157 9.038 1.00 97.88 82 TRP A C 1
ATOM 640 O O . TRP A 1 82 ? 1.580 -3.002 9.862 1.00 97.88 82 TRP A O 1
ATOM 650 N N . GLU A 1 83 ? 0.842 -2.466 7.810 1.00 98.06 83 GLU A N 1
ATOM 651 C CA . GLU A 1 83 ? 0.664 -3.836 7.349 1.00 98.06 83 GLU A CA 1
ATOM 652 C C . GLU A 1 83 ? 1.704 -4.223 6.309 1.00 98.06 83 GLU A C 1
ATOM 654 O O . GLU A 1 83 ? 1.954 -3.501 5.341 1.00 98.06 83 GLU A O 1
ATOM 659 N N . MET A 1 84 ? 2.291 -5.401 6.498 1.00 97.50 84 MET A N 1
ATOM 660 C CA . MET A 1 84 ? 3.198 -5.979 5.517 1.00 97.50 84 MET A CA 1
ATOM 661 C C . MET A 1 84 ? 2.389 -6.622 4.392 1.00 97.50 84 MET A C 1
ATOM 663 O O . MET A 1 84 ? 1.580 -7.518 4.648 1.00 97.50 84 MET A O 1
ATOM 667 N N . GLY A 1 85 ? 2.608 -6.184 3.156 1.00 96.88 85 GLY A N 1
ATOM 668 C CA . GLY A 1 85 ? 1.925 -6.747 1.996 1.00 96.88 85 GLY A CA 1
ATOM 669 C C . GLY A 1 85 ? 2.529 -6.320 0.666 1.00 96.88 85 GLY A C 1
ATOM 670 O O . GLY A 1 85 ? 3.215 -5.296 0.570 1.00 96.88 85 GLY A O 1
ATOM 671 N N . ASP A 1 86 ? 2.254 -7.124 -0.354 1.00 96.81 86 ASP A N 1
ATOM 672 C CA . ASP A 1 86 ? 2.653 -6.897 -1.740 1.00 96.81 86 ASP A CA 1
ATOM 673 C C . ASP A 1 86 ? 1.436 -7.101 -2.653 1.00 96.81 86 ASP A C 1
ATOM 675 O O . ASP A 1 86 ? 0.598 -7.966 -2.406 1.00 96.81 86 ASP A O 1
ATOM 679 N N . LEU A 1 87 ? 1.331 -6.309 -3.721 1.00 97.75 87 LEU A N 1
ATOM 680 C CA . LEU A 1 87 ? 0.251 -6.440 -4.702 1.00 97.75 87 LEU A CA 1
ATOM 681 C C . LEU A 1 87 ? 0.291 -7.788 -5.446 1.00 97.75 87 LEU A C 1
ATOM 683 O O . LEU A 1 87 ? -0.728 -8.252 -5.959 1.00 97.75 87 LEU A O 1
ATOM 687 N N . LEU A 1 88 ? 1.464 -8.414 -5.522 1.00 97.56 88 LEU A N 1
ATOM 688 C CA . LEU A 1 88 ? 1.655 -9.732 -6.125 1.00 97.56 88 LEU A CA 1
ATOM 689 C C . LEU A 1 88 ? 1.384 -10.883 -5.144 1.00 97.56 88 LEU A C 1
ATOM 691 O O . LEU A 1 88 ? 1.254 -12.026 -5.575 1.00 97.56 88 LEU A O 1
ATOM 695 N N . ASP A 1 89 ? 1.251 -10.592 -3.848 1.00 97.69 89 ASP A N 1
ATOM 696 C CA . ASP A 1 89 ? 0.918 -11.565 -2.810 1.00 97.69 89 ASP A CA 1
ATOM 697 C C . ASP A 1 89 ? -0.564 -11.451 -2.426 1.00 97.69 89 ASP A C 1
ATOM 699 O O . ASP A 1 89 ? -0.958 -10.694 -1.531 1.00 97.69 89 ASP A O 1
ATOM 703 N N . LEU A 1 90 ? -1.393 -12.248 -3.104 1.00 97.62 90 LEU A N 1
ATOM 704 C CA . LEU A 1 90 ? -2.835 -12.317 -2.866 1.00 97.62 90 LEU A CA 1
ATOM 705 C C . LEU A 1 90 ? -3.190 -12.664 -1.418 1.00 97.62 90 LEU A C 1
ATOM 707 O O . LEU A 1 90 ? -4.204 -12.177 -0.918 1.00 97.62 90 LEU A O 1
ATOM 711 N N . GLU A 1 91 ? -2.394 -13.487 -0.737 1.00 97.88 91 GLU A N 1
ATOM 712 C CA . GLU A 1 91 ? -2.681 -13.869 0.645 1.00 97.88 91 GLU A CA 1
ATOM 713 C C . GLU A 1 91 ? -2.527 -12.661 1.569 1.00 97.88 91 GLU A C 1
ATOM 715 O O . GLU A 1 91 ? -3.418 -12.394 2.382 1.00 97.88 91 GLU A O 1
ATOM 720 N N . SER A 1 92 ? -1.471 -11.860 1.377 1.00 98.12 92 SER A N 1
ATOM 721 C CA . SER A 1 92 ? -1.303 -10.608 2.122 1.00 98.12 92 SER A CA 1
ATOM 722 C C . SER A 1 92 ? -2.469 -9.641 1.898 1.00 98.12 92 SER A C 1
ATOM 724 O O . SER A 1 92 ? -3.006 -9.098 2.868 1.00 98.12 92 SER A O 1
ATOM 726 N N . LEU A 1 93 ? -2.927 -9.487 0.651 1.00 98.56 93 LEU A N 1
ATOM 727 C CA . LEU A 1 93 ? -4.054 -8.616 0.314 1.00 98.56 93 LEU A CA 1
ATOM 728 C C . LEU A 1 93 ? -5.343 -9.100 0.982 1.00 98.56 93 LEU A C 1
ATOM 730 O O . LEU A 1 93 ? -6.025 -8.326 1.659 1.00 98.56 93 LEU A O 1
ATOM 734 N N . LYS A 1 94 ? -5.659 -10.393 0.845 1.00 98.56 94 LYS A N 1
ATOM 735 C CA . LYS A 1 94 ? -6.862 -10.992 1.435 1.00 98.56 94 LYS A CA 1
ATOM 736 C C . LYS A 1 94 ? -6.846 -10.903 2.957 1.00 98.56 94 LYS A C 1
ATOM 738 O O . LYS A 1 94 ? -7.876 -10.582 3.553 1.00 98.56 94 LYS A O 1
ATOM 743 N N . ARG A 1 95 ? -5.688 -11.122 3.585 1.00 98.44 95 ARG A N 1
ATOM 744 C CA . ARG A 1 95 ? -5.493 -10.979 5.032 1.00 98.44 95 ARG A CA 1
ATOM 745 C C . ARG A 1 95 ? -5.784 -9.551 5.493 1.00 98.44 95 ARG A C 1
ATOM 747 O O . ARG A 1 95 ? -6.612 -9.369 6.380 1.00 98.44 95 ARG A O 1
ATOM 754 N N . ILE A 1 96 ? -5.168 -8.546 4.867 1.00 98.50 96 ILE A N 1
ATOM 755 C CA . ILE A 1 96 ? -5.380 -7.129 5.215 1.00 98.50 96 ILE A CA 1
ATOM 756 C C . ILE A 1 96 ? -6.859 -6.750 5.046 1.00 98.50 96 ILE A C 1
ATOM 758 O O . ILE A 1 96 ? -7.468 -6.186 5.957 1.00 98.50 96 ILE A O 1
ATOM 762 N N . LEU A 1 97 ? -7.472 -7.102 3.914 1.00 98.62 97 LEU A N 1
ATOM 763 C CA . LEU A 1 97 ? -8.874 -6.774 3.641 1.00 98.62 97 LEU A CA 1
ATOM 764 C C . LEU A 1 97 ? -9.841 -7.467 4.610 1.00 98.62 97 LEU A C 1
ATOM 766 O O . LEU A 1 97 ? -10.799 -6.843 5.062 1.00 98.62 97 LEU A O 1
ATOM 770 N N . THR A 1 98 ? -9.583 -8.724 4.971 1.00 98.25 98 THR A N 1
ATOM 771 C CA . THR A 1 98 ? -10.432 -9.482 5.905 1.00 98.25 98 THR A CA 1
ATOM 772 C C . THR A 1 98 ? -10.348 -8.928 7.324 1.00 98.25 98 THR A C 1
ATOM 774 O O . THR A 1 98 ? -11.379 -8.822 7.995 1.00 98.25 98 THR A O 1
ATOM 777 N N . THR A 1 99 ? -9.144 -8.556 7.768 1.00 98.12 99 THR A N 1
ATOM 778 C CA . THR A 1 99 ? -8.898 -8.019 9.113 1.00 98.12 99 THR A CA 1
ATOM 779 C C . THR A 1 99 ? -9.536 -6.647 9.296 1.00 98.12 99 THR A C 1
ATOM 781 O O . THR A 1 99 ? -10.262 -6.437 10.266 1.00 98.12 99 THR A O 1
ATOM 784 N N . TYR A 1 100 ? -9.298 -5.721 8.364 1.00 98.06 100 TYR A N 1
ATOM 785 C CA . TYR A 1 100 ? -9.660 -4.314 8.561 1.00 98.06 100 TYR A CA 1
ATOM 786 C C . TYR A 1 100 ? -10.952 -3.895 7.856 1.00 98.06 100 TYR A C 1
ATOM 788 O O . TYR A 1 100 ? -11.574 -2.918 8.261 1.00 98.06 100 TYR A O 1
ATOM 796 N N . LYS A 1 101 ? -11.382 -4.608 6.809 1.00 97.75 101 LYS A N 1
ATOM 797 C CA . LYS A 1 101 ? -12.599 -4.301 6.033 1.00 97.75 101 LYS A CA 1
ATOM 798 C C . LYS A 1 101 ? -12.728 -2.806 5.673 1.00 97.75 101 LYS A C 1
ATOM 800 O O . LYS A 1 101 ? -13.703 -2.154 6.071 1.00 97.75 101 LYS A O 1
ATOM 805 N N . PRO A 1 102 ? -11.732 -2.231 4.970 1.00 97.94 102 PRO A N 1
ATOM 806 C CA . PRO A 1 102 ? -11.682 -0.799 4.710 1.00 97.94 102 PRO A CA 1
ATOM 807 C C . PRO A 1 102 ? -12.871 -0.334 3.863 1.00 97.94 102 PRO A C 1
ATOM 809 O O . PRO A 1 102 ? -13.283 -1.002 2.916 1.00 97.94 102 PRO A O 1
ATOM 812 N N . VAL A 1 103 ? -13.393 0.856 4.161 1.00 97.69 103 VAL A N 1
ATOM 813 C CA . VAL A 1 103 ? -14.478 1.477 3.371 1.00 97.69 103 VAL A CA 1
ATOM 814 C C . VAL A 1 103 ? -13.960 2.290 2.190 1.00 97.69 103 VAL A C 1
ATOM 816 O O . VAL A 1 103 ? -14.717 2.597 1.264 1.00 97.69 103 VAL A O 1
ATOM 819 N N . ARG A 1 104 ? -12.679 2.670 2.227 1.00 97.88 104 ARG A N 1
ATOM 820 C CA . ARG A 1 104 ? -11.983 3.355 1.133 1.00 97.88 104 ARG A CA 1
ATOM 821 C C . ARG A 1 104 ? -10.609 2.746 0.919 1.00 97.88 104 ARG A C 1
ATOM 823 O O . ARG A 1 104 ? -9.958 2.362 1.890 1.00 97.88 104 ARG A O 1
ATOM 830 N N . CYS A 1 105 ? -10.159 2.728 -0.327 1.00 98.50 105 CYS A N 1
ATOM 831 C CA . CYS A 1 105 ? -8.808 2.346 -0.701 1.00 98.50 105 CYS A CA 1
ATOM 832 C C . CYS A 1 105 ? -8.180 3.441 -1.570 1.00 98.50 105 CYS A C 1
ATOM 834 O O . CYS A 1 105 ? -8.658 3.713 -2.670 1.00 98.50 105 CYS A O 1
ATOM 836 N N . PHE A 1 106 ? -7.097 4.049 -1.087 1.00 98.44 106 PHE A N 1
ATOM 837 C CA . PHE A 1 106 ? -6.211 4.889 -1.884 1.00 98.44 106 PHE A CA 1
ATOM 838 C C . PHE A 1 106 ? -5.083 4.018 -2.436 1.00 98.44 106 PHE A C 1
ATOM 840 O O . PHE A 1 106 ? -4.153 3.608 -1.726 1.00 98.44 106 PHE A O 1
ATOM 847 N N . HIS A 1 107 ? -5.191 3.687 -3.718 1.00 98.12 107 HIS A N 1
ATOM 848 C CA . HIS A 1 107 ? -4.236 2.838 -4.402 1.00 98.12 107 HIS A CA 1
ATOM 849 C C . HIS A 1 107 ? -3.095 3.671 -5.001 1.00 98.12 107 HIS A C 1
ATOM 851 O O . HIS A 1 107 ? -3.230 4.229 -6.089 1.00 98.12 107 HIS A O 1
ATOM 857 N N . THR A 1 108 ? -1.985 3.768 -4.256 1.00 96.94 108 THR A N 1
ATOM 858 C CA . THR A 1 108 ? -0.782 4.530 -4.646 1.00 96.94 108 THR A CA 1
ATOM 859 C C . THR A 1 108 ? 0.442 3.639 -4.896 1.00 96.94 108 THR A C 1
ATOM 861 O O . THR A 1 108 ? 1.483 4.121 -5.341 1.00 96.94 108 THR A O 1
ATOM 864 N N . ALA A 1 109 ? 0.340 2.335 -4.608 1.00 96.19 109 ALA A N 1
ATOM 865 C CA . ALA A 1 109 ? 1.411 1.377 -4.855 1.00 96.19 109 ALA A CA 1
ATOM 866 C C . ALA A 1 109 ? 1.601 1.124 -6.357 1.00 96.19 109 ALA A C 1
ATOM 868 O O . ALA A 1 109 ? 0.651 0.789 -7.055 1.00 96.19 109 ALA A O 1
ATOM 869 N N . GLY A 1 110 ? 2.844 1.227 -6.823 1.00 94.25 110 GLY A N 1
ATOM 870 C CA . GLY A 1 110 ? 3.225 0.945 -8.202 1.00 94.25 110 GLY A CA 1
ATOM 871 C C . GLY A 1 110 ? 4.712 1.198 -8.445 1.00 94.25 110 GLY A C 1
ATOM 872 O O . GLY A 1 110 ? 5.391 1.861 -7.655 1.00 94.25 110 GLY A O 1
ATOM 873 N N . MET A 1 111 ? 5.226 0.685 -9.557 1.00 93.75 111 MET A N 1
ATOM 874 C CA . MET A 1 111 ? 6.496 1.107 -10.131 1.00 93.75 111 MET A CA 1
ATOM 875 C C . MET A 1 111 ? 6.288 2.444 -10.850 1.00 93.75 111 MET A C 1
ATOM 877 O O . MET A 1 111 ? 5.774 2.490 -11.964 1.00 93.75 111 MET A O 1
ATOM 881 N N . SER A 1 112 ? 6.682 3.537 -10.198 1.00 91.19 112 SER A N 1
ATOM 882 C CA . SER A 1 112 ? 6.467 4.906 -10.691 1.00 91.19 112 SER A CA 1
ATOM 883 C C . SER A 1 112 ? 7.707 5.560 -11.311 1.00 91.19 112 SER A C 1
ATOM 885 O O . SER A 1 112 ? 7.608 6.631 -11.906 1.00 91.19 112 SER A O 1
ATOM 887 N N . HIS A 1 113 ? 8.890 4.947 -11.194 1.00 92.25 113 HIS A N 1
ATOM 888 C CA . HIS A 1 113 ? 10.110 5.494 -11.787 1.00 92.25 113 HIS A CA 1
ATOM 889 C C . HIS A 1 113 ? 10.235 5.083 -13.259 1.00 92.25 113 HIS A C 1
ATOM 891 O O . HIS A 1 113 ? 10.613 3.951 -13.564 1.00 92.25 113 HIS A O 1
ATOM 897 N N . VAL A 1 114 ? 9.950 6.027 -14.160 1.00 92.19 114 VAL A N 1
ATOM 898 C CA . VAL A 1 114 ? 9.901 5.814 -15.617 1.00 92.19 114 VAL A CA 1
ATOM 899 C C . VAL A 1 114 ? 11.164 5.130 -16.176 1.00 92.19 114 VAL A C 1
ATOM 901 O O . VAL A 1 114 ? 11.020 4.100 -16.833 1.00 92.19 114 VAL A O 1
ATOM 904 N N . PRO A 1 115 ? 12.407 5.571 -15.884 1.00 95.00 115 PRO A N 1
ATOM 905 C CA . PRO A 1 115 ? 13.610 4.867 -16.343 1.00 95.00 115 PRO A CA 1
ATOM 906 C C . PRO A 1 115 ? 13.699 3.396 -15.904 1.00 95.00 115 PRO A C 1
ATOM 908 O O . PRO A 1 115 ? 14.117 2.547 -16.691 1.00 95.00 115 PRO A O 1
ATOM 911 N N . THR A 1 116 ? 13.285 3.068 -14.672 1.00 93.44 116 THR A N 1
ATOM 912 C CA . THR A 1 116 ? 13.240 1.671 -14.202 1.00 93.44 116 THR A CA 1
ATOM 913 C C . THR A 1 116 ? 12.201 0.873 -14.975 1.00 93.44 116 THR A C 1
ATOM 915 O O . THR A 1 116 ? 12.496 -0.251 -15.371 1.00 93.44 116 THR A O 1
ATOM 918 N N . ALA A 1 117 ? 11.031 1.452 -15.250 1.00 93.88 117 ALA A N 1
ATOM 919 C CA . ALA A 1 117 ? 9.989 0.786 -16.026 1.00 93.88 117 ALA A CA 1
ATOM 920 C C . ALA A 1 117 ? 10.452 0.447 -17.454 1.00 93.88 117 ALA A C 1
ATOM 922 O O . ALA A 1 117 ? 10.175 -0.648 -17.936 1.00 93.88 117 ALA A O 1
ATOM 923 N N . TRP A 1 118 ? 11.225 1.325 -18.104 1.00 94.25 118 TRP A N 1
ATOM 924 C CA . TRP A 1 118 ? 11.829 1.032 -19.413 1.00 94.25 118 TRP A CA 1
ATOM 925 C C . TRP A 1 118 ? 12.863 -0.091 -19.359 1.00 94.25 118 TRP A C 1
ATOM 927 O O . TRP A 1 118 ? 12.965 -0.888 -20.290 1.00 94.25 118 TRP A O 1
ATOM 937 N N . ARG A 1 119 ? 13.640 -0.160 -18.274 1.00 97.69 119 ARG A N 1
ATOM 938 C CA . ARG A 1 119 ? 14.656 -1.202 -18.087 1.00 97.69 119 ARG A CA 1
ATOM 939 C C . ARG A 1 119 ? 14.044 -2.558 -17.725 1.00 97.69 119 ARG A C 1
ATOM 941 O O . ARG A 1 119 ? 14.585 -3.584 -18.129 1.00 97.69 119 ARG A O 1
ATOM 948 N N . PHE A 1 120 ? 12.936 -2.554 -16.988 1.00 97.38 120 PHE A N 1
ATOM 949 C CA . PHE A 1 120 ? 12.259 -3.745 -16.477 1.00 97.38 120 PHE A CA 1
ATOM 950 C C . PHE A 1 120 ? 10.753 -3.706 -16.799 1.00 97.38 120 PHE A C 1
ATOM 952 O O . PHE A 1 120 ? 9.914 -3.611 -15.900 1.00 97.38 120 PHE A O 1
ATOM 959 N N . PRO A 1 121 ? 10.376 -3.780 -18.089 1.00 96.75 121 PRO A N 1
ATOM 960 C CA . PRO A 1 121 ? 8.984 -3.621 -18.505 1.00 96.75 121 PRO A CA 1
ATOM 961 C C . PRO A 1 121 ? 8.087 -4.758 -18.006 1.00 96.75 121 PRO A C 1
ATOM 963 O O . PRO A 1 121 ? 6.920 -4.530 -17.702 1.00 96.75 121 PRO A O 1
ATOM 966 N N . GLN A 1 122 ? 8.623 -5.975 -17.877 1.00 98.12 122 GLN A N 1
ATOM 967 C CA . GLN A 1 122 ? 7.886 -7.109 -17.317 1.00 98.12 122 GLN A CA 1
ATOM 968 C C . GLN A 1 122 ? 7.531 -6.866 -15.849 1.00 98.12 122 GLN A C 1
ATOM 970 O O . GLN A 1 122 ? 6.370 -7.020 -15.485 1.00 98.12 122 GLN A O 1
ATOM 975 N N . ASP A 1 123 ? 8.487 -6.410 -15.038 1.00 96.88 123 ASP A N 1
ATOM 976 C CA . ASP A 1 123 ? 8.257 -6.095 -13.624 1.00 96.88 123 ASP A CA 1
ATOM 977 C C . ASP A 1 123 ? 7.271 -4.933 -13.465 1.00 96.88 123 ASP A C 1
ATOM 979 O O . ASP A 1 123 ? 6.394 -4.971 -12.602 1.00 96.88 123 ASP A O 1
ATOM 983 N N . CYS A 1 124 ? 7.363 -3.924 -14.338 1.00 96.31 124 CYS A N 1
ATOM 984 C CA . CYS A 1 124 ? 6.388 -2.838 -14.399 1.00 96.31 124 CYS A CA 1
ATOM 985 C C . CYS A 1 124 ? 4.970 -3.373 -14.652 1.00 96.31 124 CYS A C 1
ATOM 987 O O . CYS A 1 124 ? 4.050 -3.041 -13.906 1.00 96.31 124 CYS A O 1
ATOM 989 N N . MET A 1 125 ? 4.789 -4.248 -15.648 1.00 97.38 125 MET A N 1
ATOM 990 C CA . MET A 1 125 ? 3.483 -4.848 -15.952 1.00 97.38 125 MET A CA 1
ATOM 991 C C . MET A 1 125 ? 2.987 -5.765 -14.830 1.00 97.38 125 MET A C 1
ATOM 993 O O . MET A 1 125 ? 1.800 -5.746 -14.503 1.00 97.38 125 MET A O 1
ATOM 997 N N . GLN A 1 126 ? 3.879 -6.535 -14.202 1.00 98.12 126 GLN A N 1
ATOM 998 C CA . GLN A 1 126 ? 3.526 -7.352 -13.042 1.00 98.12 126 GLN A CA 1
ATOM 999 C C . GLN A 1 126 ? 2.977 -6.472 -11.919 1.00 98.12 126 GLN A C 1
ATOM 1001 O O . GLN A 1 126 ? 1.862 -6.691 -11.462 1.00 98.12 126 GLN A O 1
ATOM 1006 N N . VAL A 1 127 ? 3.698 -5.431 -11.510 1.00 96.25 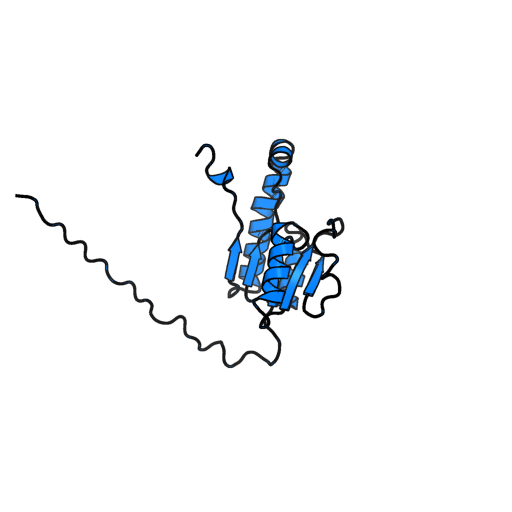127 VAL A N 1
ATOM 1007 C CA . VAL A 1 127 ? 3.269 -4.605 -10.375 1.00 96.25 127 VAL A CA 1
ATOM 1008 C C . VAL A 1 127 ? 2.065 -3.725 -10.728 1.00 96.25 127 VAL A C 1
ATOM 1010 O O . VAL A 1 127 ? 1.068 -3.746 -10.006 1.00 96.25 127 VAL A O 1
ATOM 1013 N N . ASN A 1 128 ? 2.132 -2.961 -11.822 1.00 96.62 128 ASN A N 1
ATOM 1014 C CA . ASN A 1 128 ? 1.148 -1.913 -12.115 1.00 96.62 128 ASN A CA 1
ATOM 1015 C C . ASN A 1 128 ? -0.139 -2.450 -12.747 1.00 96.62 128 ASN A C 1
ATOM 1017 O O . ASN A 1 128 ? -1.176 -1.810 -12.607 1.00 96.62 128 ASN A O 1
ATOM 1021 N N . VAL A 1 129 ? -0.091 -3.598 -13.433 1.00 96.94 129 VAL A N 1
ATOM 1022 C CA . VAL A 1 129 ? -1.276 -4.190 -14.077 1.00 96.94 129 VAL A CA 1
ATOM 1023 C C . VAL A 1 129 ? -1.754 -5.404 -13.296 1.00 96.94 129 VAL A C 1
ATOM 1025 O O . VAL A 1 129 ? -2.871 -5.401 -12.785 1.00 96.94 129 VAL A O 1
ATOM 1028 N N . ILE A 1 130 ? -0.916 -6.436 -13.156 1.00 98.44 130 ILE A N 1
ATOM 1029 C C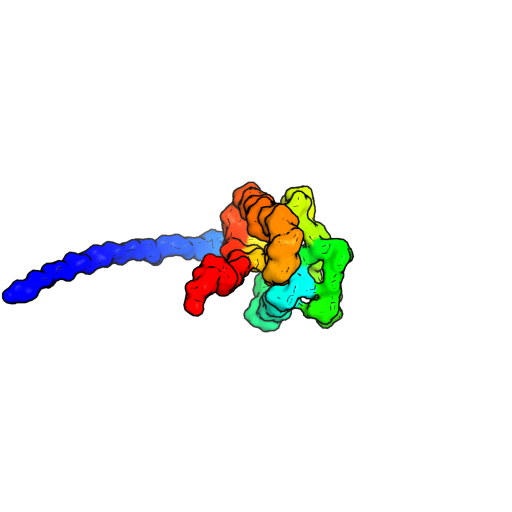A . ILE A 1 130 ? -1.335 -7.681 -12.491 1.00 98.44 130 ILE A CA 1
ATOM 1030 C C . ILE A 1 130 ? -1.583 -7.446 -10.999 1.00 98.44 130 ILE A C 1
ATOM 1032 O O . ILE A 1 130 ? -2.627 -7.833 -10.481 1.00 98.44 130 ILE A O 1
ATOM 1036 N N . GLY A 1 131 ? -0.685 -6.737 -10.319 1.00 98.25 131 GLY A N 1
ATOM 1037 C CA . GLY A 1 131 ? -0.844 -6.383 -8.913 1.00 98.25 131 GLY A CA 1
ATOM 1038 C C . GLY A 1 131 ? -2.075 -5.510 -8.648 1.00 98.25 131 GLY A C 1
ATOM 1039 O O . GLY A 1 131 ? -2.765 -5.683 -7.641 1.00 98.25 131 GLY A O 1
ATOM 1040 N N . GLN A 1 132 ? -2.405 -4.614 -9.577 1.00 98.12 132 GLN A N 1
ATOM 1041 C CA . GLN A 1 132 ? -3.628 -3.820 -9.499 1.00 98.12 132 GLN A CA 1
ATOM 1042 C C . GLN A 1 132 ? -4.886 -4.690 -9.649 1.00 98.12 132 GLN A C 1
ATOM 1044 O O . GLN A 1 132 ? -5.816 -4.562 -8.852 1.00 98.12 132 GLN A O 1
ATOM 1049 N N . ILE A 1 133 ? -4.903 -5.616 -10.614 1.00 98.50 133 ILE A N 1
ATOM 1050 C CA . ILE A 1 133 ? -6.004 -6.578 -10.784 1.00 98.50 133 ILE A CA 1
ATOM 1051 C C . ILE A 1 133 ? -6.171 -7.431 -9.522 1.00 98.50 133 ILE A C 1
ATOM 1053 O O . ILE A 1 133 ? -7.293 -7.590 -9.046 1.00 98.50 133 ILE A O 1
ATOM 1057 N N . ASN A 1 134 ? -5.072 -7.920 -8.942 1.00 98.69 134 ASN A N 1
ATOM 1058 C CA . ASN A 1 134 ? -5.093 -8.688 -7.697 1.00 98.69 134 ASN A CA 1
ATOM 1059 C C . ASN A 1 134 ? -5.772 -7.913 -6.561 1.00 98.69 134 ASN A C 1
ATOM 1061 O O . ASN A 1 134 ? -6.642 -8.453 -5.876 1.00 98.69 134 ASN A O 1
ATOM 1065 N N . LEU A 1 135 ? -5.408 -6.639 -6.380 1.00 98.62 135 LEU A N 1
ATOM 1066 C CA . LEU A 1 135 ? -6.031 -5.767 -5.385 1.00 98.62 135 LEU A CA 1
ATOM 1067 C C . LEU A 1 135 ? -7.528 -5.585 -5.652 1.00 98.62 135 LEU A C 1
ATOM 1069 O O . LEU A 1 135 ? -8.329 -5.694 -4.724 1.00 98.62 135 LEU A O 1
ATOM 1073 N N . PHE A 1 136 ? -7.915 -5.315 -6.898 1.00 98.50 136 PHE A N 1
ATOM 1074 C CA . PHE A 1 136 ? -9.313 -5.051 -7.240 1.00 98.50 136 PHE A CA 1
ATOM 1075 C C . PHE A 1 136 ? -10.182 -6.291 -7.097 1.00 98.50 136 PHE A C 1
ATOM 1077 O O . PHE A 1 136 ? -11.270 -6.192 -6.537 1.00 98.50 136 PHE A O 1
ATOM 1084 N N . GLU A 1 137 ? -9.701 -7.456 -7.525 1.00 98.56 137 GLU A N 1
ATOM 1085 C CA . GLU A 1 137 ? -10.423 -8.713 -7.343 1.00 98.56 137 GLU A CA 1
ATOM 1086 C C . GLU A 1 137 ? -10.548 -9.074 -5.860 1.00 98.56 137 GLU A C 1
ATOM 1088 O O . GLU A 1 137 ? -11.634 -9.449 -5.414 1.00 98.56 137 GLU A O 1
ATOM 1093 N N . ALA A 1 138 ? -9.493 -8.874 -5.064 1.00 98.62 138 ALA A N 1
ATOM 1094 C CA . ALA A 1 138 ? -9.559 -9.101 -3.623 1.00 98.62 138 ALA A CA 1
ATOM 1095 C C . ALA A 1 138 ? -10.555 -8.148 -2.933 1.00 98.62 138 ALA A C 1
ATOM 1097 O O . ALA A 1 138 ? -11.326 -8.577 -2.070 1.00 98.62 138 ALA A O 1
ATOM 1098 N N . ILE A 1 139 ? -10.596 -6.871 -3.334 1.00 98.56 139 ILE A N 1
ATOM 1099 C CA . ILE A 1 139 ? -11.592 -5.910 -2.838 1.00 98.56 139 ILE A CA 1
ATOM 1100 C C . ILE A 1 139 ? -12.999 -6.312 -3.286 1.00 98.56 139 ILE A C 1
ATOM 1102 O O . ILE A 1 139 ? -13.905 -6.335 -2.457 1.00 98.56 139 ILE A O 1
ATOM 1106 N N . ARG A 1 140 ? -13.192 -6.681 -4.555 1.00 98.19 140 ARG A N 1
ATOM 1107 C CA . ARG A 1 140 ? -14.486 -7.121 -5.095 1.00 98.19 140 ARG A CA 1
ATOM 1108 C C . ARG A 1 140 ? -15.036 -8.333 -4.336 1.00 98.19 140 ARG A C 1
ATOM 1110 O O . ARG A 1 140 ? -16.242 -8.414 -4.123 1.00 98.19 140 ARG A O 1
ATOM 1117 N N . GLU A 1 141 ? -14.168 -9.264 -3.943 1.00 98.31 141 GLU A N 1
ATOM 1118 C CA . GLU A 1 141 ? -14.531 -10.475 -3.199 1.00 98.31 141 GLU A CA 1
ATOM 1119 C C . GLU A 1 141 ? -14.839 -10.188 -1.718 1.00 98.31 141 GLU A C 1
ATOM 1121 O O . GLU A 1 141 ? -15.831 -10.690 -1.191 1.00 98.31 141 GLU A O 1
ATOM 1126 N N . ILE A 1 142 ? -14.008 -9.388 -1.039 1.00 98.38 142 ILE A N 1
ATOM 1127 C CA . ILE A 1 142 ? -14.028 -9.268 0.433 1.00 98.38 142 ILE A CA 1
ATOM 1128 C C . ILE A 1 142 ? -14.729 -7.990 0.911 1.00 98.38 142 ILE A C 1
ATOM 1130 O O . ILE A 1 142 ? -15.422 -7.998 1.929 1.00 98.38 142 ILE A O 1
ATOM 1134 N N . CYS A 1 143 ? -14.535 -6.878 0.202 1.00 97.62 143 CYS A N 1
ATOM 1135 C CA . CYS A 1 143 ? -15.018 -5.543 0.564 1.00 97.62 143 CYS A CA 1
ATOM 1136 C C . CYS A 1 143 ? -15.712 -4.857 -0.633 1.00 97.62 143 CYS A C 1
ATOM 1138 O O . CYS A 1 143 ? -15.262 -3.791 -1.053 1.00 97.62 143 CYS A O 1
ATOM 1140 N N . PRO A 1 144 ? -16.804 -5.417 -1.192 1.00 97.31 144 PRO A N 1
ATOM 1141 C CA . PRO A 1 144 ? -17.405 -4.928 -2.441 1.00 97.31 144 PRO A CA 1
ATOM 1142 C C . PRO A 1 144 ? -17.917 -3.479 -2.377 1.00 97.31 144 PRO A C 1
ATOM 1144 O O . PRO A 1 144 ? -17.991 -2.807 -3.399 1.00 97.31 144 PRO A O 1
ATOM 1147 N N . GLU A 1 145 ? -18.229 -2.976 -1.179 1.00 96.19 145 GLU A N 1
ATOM 1148 C CA . GLU A 1 145 ? -18.660 -1.589 -0.946 1.00 96.19 145 GLU A CA 1
ATOM 1149 C C . GLU A 1 145 ? -17.482 -0.603 -0.783 1.00 96.19 145 GLU A C 1
ATOM 1151 O O . GLU A 1 145 ? -17.688 0.591 -0.550 1.00 96.19 145 GLU A O 1
ATOM 1156 N N . CYS A 1 146 ? -16.235 -1.084 -0.848 1.00 97.88 146 CYS A N 1
ATOM 1157 C CA . CYS A 1 146 ? -15.047 -0.247 -0.719 1.00 97.88 146 CYS A CA 1
ATOM 1158 C C . CYS A 1 146 ? -14.906 0.670 -1.939 1.00 97.88 146 CYS A C 1
ATOM 1160 O O . CYS A 1 146 ? -14.805 0.211 -3.076 1.00 97.88 146 CYS A O 1
ATOM 1162 N N . CYS A 1 147 ? -14.849 1.981 -1.704 1.00 97.69 147 CYS A N 1
ATOM 1163 C CA . CYS A 1 147 ? -14.575 2.940 -2.771 1.00 97.69 147 CYS A CA 1
ATOM 1164 C C . CYS A 1 147 ? -13.070 2.993 -3.055 1.00 97.69 147 CYS A C 1
ATOM 1166 O O . CYS A 1 147 ? -12.287 3.296 -2.150 1.00 97.69 147 CYS A O 1
ATOM 1168 N N . ILE A 1 148 ? -12.674 2.744 -4.301 1.00 97.88 148 ILE A N 1
ATOM 1169 C CA . ILE A 1 148 ? -11.272 2.742 -4.723 1.00 97.88 148 ILE A CA 1
ATOM 1170 C C . ILE A 1 148 ? -10.958 4.045 -5.457 1.00 97.88 148 ILE A C 1
ATOM 1172 O O . ILE A 1 148 ? -11.640 4.404 -6.416 1.00 97.88 148 ILE A O 1
ATOM 1176 N N . GLN A 1 149 ? -9.893 4.724 -5.037 1.00 97.44 149 GLN A N 1
ATOM 1177 C CA . GLN A 1 149 ? -9.259 5.787 -5.805 1.00 97.44 149 GLN A CA 1
ATOM 1178 C C . GLN A 1 149 ? -7.873 5.330 -6.250 1.00 97.44 149 GLN A C 1
ATOM 1180 O O . GLN A 1 149 ? -7.015 5.013 -5.427 1.00 97.44 149 GLN A O 1
ATOM 1185 N N . THR A 1 150 ? -7.660 5.313 -7.559 1.00 94.56 150 THR A N 1
ATOM 1186 C CA . THR A 1 150 ? -6.409 4.901 -8.196 1.00 94.56 150 THR A CA 1
ATOM 1187 C C . THR A 1 150 ? -5.591 6.119 -8.593 1.00 94.56 150 THR A C 1
ATOM 1189 O O . THR A 1 150 ? -6.128 7.065 -9.173 1.00 94.56 150 THR A O 1
ATOM 1192 N N . CYS A 1 151 ? -4.291 6.098 -8.315 1.00 87.69 151 CYS A N 1
ATOM 1193 C CA . CYS A 1 151 ? -3.374 7.105 -8.836 1.00 87.69 151 CYS A CA 1
ATOM 1194 C C . CYS A 1 151 ? -2.932 6.729 -10.256 1.00 87.69 151 CYS A C 1
ATOM 1196 O O . CYS A 1 151 ? -2.384 5.650 -10.457 1.00 87.69 151 CYS A O 1
ATOM 1198 N N . GLY A 1 152 ? -3.166 7.629 -11.211 1.00 88.75 152 GLY A N 1
ATOM 1199 C CA . GLY A 1 152 ? -2.588 7.572 -12.556 1.00 88.75 152 GLY A CA 1
ATOM 1200 C C . GLY A 1 152 ? -1.456 8.585 -12.725 1.00 88.75 152 GLY A C 1
ATOM 1201 O O . GLY A 1 152 ? -1.169 9.370 -11.813 1.00 88.75 152 GLY A O 1
ATOM 1202 N N . SER A 1 153 ? -0.828 8.583 -13.896 1.00 88.69 153 SER A N 1
ATOM 1203 C CA . SER A 1 153 ? 0.251 9.514 -14.247 1.00 88.69 153 SER A CA 1
ATOM 1204 C C . SER A 1 153 ? -0.047 10.277 -15.535 1.00 88.69 153 SER A C 1
ATOM 1206 O O . SER A 1 153 ? -0.678 9.750 -16.447 1.00 88.69 153 SER A O 1
ATOM 1208 N N . SER A 1 154 ? 0.479 11.500 -15.658 1.00 90.75 154 SER A N 1
ATOM 1209 C CA . SER A 1 154 ? 0.461 12.238 -16.930 1.00 90.75 154 SER A CA 1
ATOM 1210 C C . SER A 1 154 ? 1.158 11.474 -18.062 1.00 90.75 154 SER A C 1
ATOM 1212 O O . SER A 1 154 ? 0.818 11.670 -19.222 1.00 90.75 154 SER A O 1
ATOM 1214 N N . GLU A 1 155 ? 2.078 10.565 -17.725 1.00 88.75 155 GLU A N 1
ATOM 1215 C CA . GLU A 1 155 ? 2.764 9.672 -18.671 1.00 88.75 155 GLU A CA 1
ATOM 1216 C C . GLU A 1 155 ? 1.798 8.795 -19.489 1.00 88.75 155 GLU A C 1
ATOM 1218 O O . GLU A 1 155 ? 2.121 8.402 -20.607 1.00 88.75 155 GLU A O 1
ATOM 1223 N N . GLU A 1 156 ? 0.596 8.513 -18.977 1.00 88.88 156 GLU A N 1
ATOM 1224 C CA . GLU A 1 156 ? -0.431 7.742 -19.698 1.00 88.88 156 GLU A CA 1
ATOM 1225 C C . GLU A 1 156 ? -0.942 8.467 -20.949 1.00 88.88 156 GLU A C 1
ATOM 1227 O O . GLU A 1 156 ? -1.391 7.827 -21.900 1.00 88.88 156 GLU A O 1
ATOM 1232 N N . TYR A 1 157 ? -0.859 9.800 -20.964 1.00 90.38 157 TYR A N 1
ATOM 1233 C CA . TYR A 1 157 ? -1.305 10.625 -22.085 1.00 90.38 157 TYR A CA 1
ATOM 1234 C C . TYR A 1 157 ? -0.226 10.790 -23.165 1.00 90.38 157 TYR A C 1
ATOM 1236 O O . TYR A 1 157 ? -0.534 11.232 -24.272 1.00 90.38 157 TYR A O 1
ATOM 1244 N N . GLY A 1 158 ? 1.020 10.402 -22.881 1.00 86.25 158 GLY A N 1
ATOM 1245 C CA . GLY A 1 158 ? 2.134 10.507 -23.817 1.00 86.25 158 GLY A CA 1
ATOM 1246 C C . GLY A 1 158 ? 2.548 11.953 -24.101 1.00 86.25 158 GLY A C 1
ATOM 1247 O O . GLY A 1 158 ? 2.626 12.782 -23.198 1.00 86.25 158 GLY A O 1
ATOM 1248 N N . LEU A 1 159 ? 2.872 12.245 -25.364 1.00 82.06 159 LEU A N 1
ATOM 1249 C CA . LEU A 1 159 ? 3.283 13.581 -25.793 1.00 82.06 159 LEU A CA 1
ATOM 1250 C C . LEU A 1 159 ? 2.055 14.509 -25.820 1.00 82.06 159 LEU A C 1
ATOM 1252 O O . LEU A 1 159 ? 1.237 14.415 -26.738 1.00 82.06 159 LEU A O 1
ATOM 1256 N N . VAL A 1 160 ? 1.939 15.371 -24.807 1.00 63.19 160 VAL A N 1
ATOM 1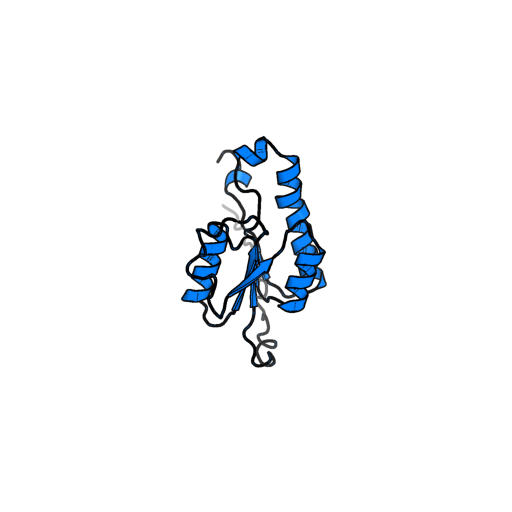257 C CA . VAL A 1 160 ? 0.873 16.376 -24.647 1.00 63.19 160 VAL A CA 1
ATOM 1258 C C . VAL A 1 160 ? 1.348 17.789 -24.946 1.00 63.19 160 VAL A C 1
ATOM 1260 O O . VAL A 1 160 ? 2.530 18.094 -24.666 1.00 63.19 160 VAL A O 1
#

Radius of gyration: 19.58 Å; chains: 1; bounding box: 48×44×59 Å

pLDDT: mean 86.38, std 21.15, range [34.16, 98.75]